Protein AF-A0A0R1Q8Z3-F1 (afdb_monomer_lite)

Structure (mmCIF, N/CA/C/O backbone):
data_AF-A0A0R1Q8Z3-F1
#
_entry.id   AF-A0A0R1Q8Z3-F1
#
loop_
_atom_site.group_PDB
_atom_site.id
_atom_site.type_symbol
_atom_site.label_atom_id
_atom_site.label_alt_id
_atom_site.label_comp_id
_atom_site.label_asym_id
_atom_site.label_entity_id
_atom_site.label_seq_id
_atom_site.pdbx_PDB_ins_code
_atom_site.Cartn_x
_atom_site.Cartn_y
_atom_site.Cartn_z
_atom_site.occupancy
_atom_site.B_iso_or_equiv
_atom_site.auth_seq_id
_atom_site.auth_comp_id
_atom_site.auth_asym_id
_atom_site.auth_atom_id
_atom_site.pdbx_PDB_model_num
ATOM 1 N N . MET A 1 1 ? -4.962 -10.830 -7.083 1.00 83.00 1 MET A N 1
ATOM 2 C CA . MET A 1 1 ? -5.570 -9.948 -8.112 1.00 83.00 1 MET A CA 1
ATOM 3 C C . MET A 1 1 ? -6.252 -10.747 -9.217 1.00 83.00 1 MET A C 1
ATOM 5 O O . MET A 1 1 ? -7.457 -10.601 -9.356 1.00 83.00 1 MET A O 1
ATOM 9 N N . LYS A 1 2 ? -5.552 -11.652 -9.922 1.00 90.50 2 LYS A N 1
ATOM 10 C CA . LYS A 1 2 ? -6.161 -12.500 -10.971 1.00 90.50 2 LYS A CA 1
ATOM 11 C C . LYS A 1 2 ? -7.376 -13.307 -10.493 1.00 90.50 2 LYS A C 1
ATOM 13 O O . LYS A 1 2 ? -8.422 -13.252 -11.121 1.00 90.50 2 LYS A O 1
ATOM 18 N N . ASN A 1 3 ? -7.293 -13.925 -9.312 1.00 93.00 3 ASN A N 1
ATOM 19 C CA . ASN A 1 3 ? -8.404 -14.703 -8.732 1.00 93.00 3 ASN A CA 1
ATOM 20 C C . ASN A 1 3 ? -9.668 -13.873 -8.434 1.00 93.00 3 ASN A C 1
ATOM 22 O O . ASN A 1 3 ? -10.733 -14.437 -8.237 1.00 93.00 3 ASN A O 1
ATOM 26 N N . ARG A 1 4 ? -9.554 -12.538 -8.393 1.00 94.69 4 ARG A N 1
ATOM 27 C CA . ARG A 1 4 ? -10.680 -11.606 -8.219 1.00 94.69 4 ARG A CA 1
ATOM 28 C C . ARG A 1 4 ? -11.161 -11.016 -9.559 1.00 94.69 4 ARG A C 1
ATOM 30 O O . ARG A 1 4 ? -11.894 -10.039 -9.546 1.00 94.69 4 ARG A O 1
ATOM 37 N N . GLY A 1 5 ? -10.716 -11.562 -10.698 1.00 95.31 5 GLY A N 1
ATOM 38 C CA . GLY A 1 5 ? -11.104 -11.132 -12.050 1.00 95.31 5 GLY A CA 1
ATOM 39 C C . GLY A 1 5 ? -10.286 -9.978 -12.644 1.00 95.31 5 GLY A C 1
ATOM 40 O O . GLY A 1 5 ? -10.604 -9.499 -13.729 1.00 95.31 5 GLY A O 1
ATOM 41 N N . TYR A 1 6 ? -9.234 -9.513 -11.964 1.00 94.56 6 TYR A N 1
ATOM 42 C CA . TYR A 1 6 ? -8.373 -8.450 -12.494 1.00 94.56 6 TYR A CA 1
ATOM 43 C 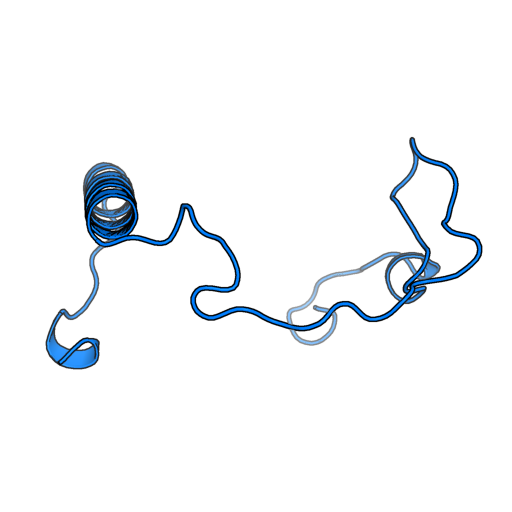C . TYR A 1 6 ? -7.355 -8.993 -13.504 1.00 94.56 6 TYR A C 1
ATOM 45 O O . TYR A 1 6 ? -6.828 -10.094 -13.332 1.00 94.56 6 TYR A O 1
ATOM 53 N N . HIS A 1 7 ? -7.004 -8.171 -14.496 1.00 94.12 7 HIS A N 1
ATOM 54 C CA . HIS A 1 7 ? -6.030 -8.479 -15.549 1.00 94.12 7 HIS A CA 1
ATOM 55 C C . HIS A 1 7 ? -4.742 -7.653 -15.353 1.00 94.12 7 HIS A C 1
ATOM 57 O O . HIS A 1 7 ? -4.530 -6.686 -16.081 1.00 94.12 7 HIS A O 1
ATOM 63 N N . PRO A 1 8 ? -3.904 -7.955 -14.339 1.00 93.12 8 PRO A N 1
ATOM 64 C CA . PRO A 1 8 ? -2.653 -7.235 -14.146 1.00 93.12 8 PRO A CA 1
ATOM 65 C C . PRO A 1 8 ? -1.706 -7.517 -15.313 1.00 93.12 8 PRO A C 1
ATOM 67 O O . PRO A 1 8 ? -1.628 -8.657 -15.788 1.00 93.12 8 PRO A O 1
ATOM 70 N N . ALA A 1 9 ? -0.980 -6.481 -15.726 1.00 93.50 9 ALA A N 1
ATOM 71 C CA . ALA A 1 9 ? 0.109 -6.605 -16.680 1.00 93.50 9 ALA A CA 1
ATOM 72 C C . ALA A 1 9 ? 1.213 -7.515 -16.106 1.00 93.50 9 ALA A C 1
ATOM 74 O O . ALA A 1 9 ? 1.324 -7.679 -14.886 1.00 93.50 9 ALA A O 1
ATOM 75 N N . GLU A 1 10 ? 1.994 -8.156 -16.971 1.00 93.81 10 GLU A N 1
ATOM 76 C CA . GLU A 1 10 ? 2.966 -9.165 -16.535 1.00 93.81 10 GLU A CA 1
ATOM 77 C C . GLU A 1 10 ? 4.113 -8.529 -15.737 1.00 93.81 10 GLU A C 1
ATOM 79 O O . GLU A 1 10 ? 4.560 -9.086 -14.738 1.00 93.81 10 GLU A O 1
ATOM 84 N N . GLU A 1 11 ? 4.473 -7.297 -16.091 1.00 94.25 11 GLU A N 1
ATOM 85 C CA . GLU A 1 11 ? 5.490 -6.462 -15.458 1.00 94.25 11 GLU A CA 1
ATOM 86 C C . GLU A 1 11 ? 5.199 -6.194 -13.976 1.00 94.25 11 GLU A C 1
ATOM 88 O O . GLU A 1 11 ? 6.116 -5.957 -13.202 1.00 94.25 11 GLU A O 1
ATOM 93 N N . TRP A 1 12 ? 3.935 -6.271 -13.540 1.00 92.69 12 TRP A N 1
ATOM 94 C CA . TRP A 1 12 ? 3.565 -6.056 -12.134 1.00 92.69 12 TRP A CA 1
ATOM 95 C C . TRP A 1 12 ? 4.036 -7.185 -11.213 1.00 92.69 12 TRP A C 1
ATOM 97 O O . TRP A 1 12 ? 3.979 -7.039 -9.994 1.00 92.69 12 TRP A O 1
ATOM 107 N N . LYS A 1 13 ? 4.451 -8.326 -11.775 1.00 92.56 13 LYS A N 1
ATOM 108 C CA . LYS A 1 13 ? 5.036 -9.430 -11.006 1.00 92.56 13 LYS A CA 1
ATOM 109 C C . LYS A 1 13 ? 6.524 -9.229 -10.734 1.00 92.56 13 LYS A C 1
ATOM 111 O O . LYS A 1 13 ? 7.051 -9.867 -9.827 1.00 92.56 13 LYS A O 1
ATOM 116 N N . GLU A 1 14 ? 7.183 -8.358 -11.494 1.00 94.75 14 GLU A N 1
ATOM 117 C CA . GLU A 1 14 ? 8.594 -8.045 -11.308 1.00 94.75 14 GLU A CA 1
ATOM 118 C C . GLU A 1 14 ? 8.749 -7.110 -10.112 1.00 94.75 14 GLU A C 1
ATOM 120 O O . GLU A 1 14 ? 8.274 -5.975 -10.128 1.00 94.75 14 GLU A O 1
ATOM 125 N N . ALA A 1 15 ? 9.434 -7.566 -9.063 1.00 93.50 15 ALA A N 1
ATOM 126 C CA . ALA A 1 15 ? 9.553 -6.795 -7.826 1.00 93.50 15 ALA A CA 1
ATOM 127 C C . ALA A 1 15 ? 10.205 -5.418 -8.058 1.00 93.50 15 ALA A C 1
ATOM 129 O O . ALA A 1 15 ? 9.847 -4.436 -7.411 1.00 93.50 15 ALA A O 1
ATOM 130 N N . THR A 1 16 ? 11.144 -5.336 -9.004 1.00 96.25 16 THR A N 1
ATOM 131 C CA . THR A 1 16 ? 11.873 -4.110 -9.353 1.00 96.25 16 THR A CA 1
ATOM 132 C C . THR A 1 16 ? 11.080 -3.142 -10.226 1.00 96.25 16 THR A C 1
ATOM 134 O O . THR A 1 16 ? 11.546 -2.021 -10.447 1.00 96.25 16 THR A O 1
ATOM 137 N N . TYR A 1 17 ? 9.910 -3.533 -10.736 1.00 96.12 17 TYR A N 1
ATOM 138 C CA . TYR A 1 17 ? 9.085 -2.683 -11.585 1.00 96.12 17 TYR A CA 1
ATOM 139 C C . TYR A 1 17 ? 8.529 -1.486 -10.803 1.00 96.12 17 TYR A C 1
ATOM 141 O O . TYR A 1 17 ? 8.021 -1.614 -9.690 1.00 96.12 17 TYR A O 1
ATOM 149 N N . ARG A 1 18 ? 8.620 -0.287 -11.391 1.00 95.56 18 ARG A N 1
ATOM 150 C CA . ARG A 1 18 ? 8.256 0.989 -10.741 1.00 95.56 18 ARG A CA 1
ATOM 151 C C . ARG A 1 18 ? 7.148 1.746 -11.471 1.00 95.56 18 ARG A C 1
ATOM 153 O O . ARG A 1 18 ? 7.006 2.955 -11.305 1.00 95.56 18 ARG A O 1
ATOM 160 N N . GLY A 1 19 ? 6.347 1.037 -12.262 1.00 94.69 19 GLY A N 1
ATOM 161 C CA . GLY A 1 19 ? 5.343 1.650 -13.126 1.00 94.69 19 GLY A CA 1
ATOM 162 C C . GLY A 1 19 ? 5.933 2.150 -14.445 1.00 94.69 19 GLY A C 1
ATOM 163 O O . GLY A 1 19 ? 7.105 1.954 -14.745 1.00 94.69 19 GLY A O 1
ATOM 164 N N . LEU A 1 20 ? 5.094 2.798 -15.252 1.00 93.69 20 LEU A N 1
ATOM 165 C CA . LEU A 1 20 ? 5.446 3.200 -16.621 1.00 93.69 20 LEU A CA 1
ATOM 166 C C . LEU A 1 20 ? 6.374 4.421 -16.687 1.00 93.69 20 LEU A C 1
ATOM 168 O O . LEU A 1 20 ? 7.105 4.585 -17.658 1.00 93.69 20 LEU A O 1
ATOM 172 N N . ASN A 1 21 ? 6.337 5.277 -15.663 1.00 96.00 21 ASN A N 1
ATOM 173 C CA . ASN A 1 21 ? 7.018 6.576 -15.665 1.00 96.00 21 ASN A CA 1
ATOM 174 C C . ASN A 1 21 ? 8.357 6.569 -14.914 1.00 96.00 21 ASN A C 1
ATOM 176 O O . ASN A 1 21 ? 9.040 7.590 -14.870 1.00 96.00 21 ASN A O 1
ATOM 180 N N . CYS A 1 22 ? 8.728 5.451 -14.292 1.00 95.50 22 CYS A N 1
ATOM 181 C CA . CYS A 1 22 ? 9.950 5.342 -13.507 1.00 95.50 22 CYS A CA 1
ATOM 182 C C . CYS A 1 22 ? 10.784 4.166 -13.997 1.00 95.50 22 CYS A C 1
ATOM 184 O O . CYS A 1 22 ? 10.259 3.089 -14.273 1.00 95.50 22 CYS A O 1
ATOM 186 N N . ALA A 1 23 ? 12.100 4.363 -14.061 1.00 95.81 23 ALA A N 1
ATOM 187 C CA . ALA A 1 23 ? 13.016 3.267 -14.332 1.00 95.81 23 ALA A CA 1
ATOM 188 C C . ALA A 1 23 ? 12.891 2.189 -13.244 1.00 95.81 23 ALA A C 1
ATOM 190 O O . ALA A 1 23 ? 12.727 2.500 -12.058 1.00 95.81 23 ALA A O 1
ATOM 191 N N . ALA A 1 24 ? 12.985 0.926 -13.660 1.00 96.38 24 ALA A N 1
ATOM 192 C CA . ALA A 1 24 ? 13.027 -0.193 -12.734 1.00 96.38 24 ALA A CA 1
ATOM 193 C C . ALA A 1 24 ? 14.233 -0.071 -11.795 1.00 96.38 24 ALA A C 1
ATOM 195 O O . ALA A 1 24 ? 15.287 0.465 -12.156 1.00 96.38 24 ALA A O 1
ATOM 196 N N . TYR A 1 25 ? 14.085 -0.599 -10.586 1.00 96.25 25 TYR A N 1
ATOM 197 C CA . TYR A 1 25 ? 15.236 -0.796 -9.720 1.00 96.25 25 TYR A CA 1
ATOM 198 C C . TYR A 1 25 ? 16.181 -1.847 -10.307 1.00 96.25 25 TYR A C 1
ATOM 200 O O . TYR A 1 25 ? 15.764 -2.754 -11.024 1.00 96.25 25 TYR A O 1
ATOM 208 N N . ARG A 1 26 ? 17.474 -1.733 -9.991 1.00 95.81 26 ARG A N 1
ATOM 209 C CA . ARG A 1 26 ? 18.440 -2.795 -10.309 1.00 95.81 26 ARG A CA 1
ATOM 210 C C . ARG A 1 26 ? 18.299 -3.967 -9.343 1.00 95.81 26 ARG A C 1
ATOM 212 O O . ARG A 1 26 ? 18.332 -5.114 -9.762 1.00 95.81 26 ARG A O 1
ATOM 219 N N . GLU A 1 27 ? 18.109 -3.649 -8.070 1.00 94.12 27 GLU A N 1
ATOM 220 C CA . GLU A 1 27 ? 17.955 -4.593 -6.968 1.00 94.12 27 GLU A CA 1
ATOM 221 C C . GLU A 1 27 ? 17.095 -3.961 -5.867 1.00 94.12 27 GLU A C 1
ATOM 223 O O . GLU A 1 27 ? 16.920 -2.740 -5.832 1.00 94.12 27 GLU A O 1
ATOM 228 N N . ILE A 1 28 ? 16.541 -4.795 -4.988 1.00 92.75 28 ILE A N 1
ATOM 229 C CA . ILE A 1 28 ? 15.767 -4.359 -3.823 1.00 92.75 28 ILE A CA 1
ATOM 230 C C . ILE A 1 28 ? 16.489 -4.857 -2.587 1.00 92.75 28 ILE A C 1
ATOM 232 O O . ILE A 1 28 ? 16.522 -6.058 -2.322 1.00 92.75 28 ILE A O 1
ATOM 236 N N . SER A 1 29 ? 17.063 -3.923 -1.840 1.00 92.38 29 SER A N 1
ATOM 237 C CA . SER A 1 29 ? 17.746 -4.238 -0.594 1.00 92.38 29 SER A CA 1
ATOM 238 C C . SER A 1 29 ? 16.734 -4.403 0.542 1.00 92.38 29 SER A C 1
ATOM 240 O O . SER A 1 29 ? 15.806 -3.595 0.646 1.00 92.38 29 SER A O 1
ATOM 242 N N . PRO A 1 30 ? 16.897 -5.417 1.408 1.00 92.12 30 PRO A N 1
ATOM 243 C CA . PRO A 1 30 ? 16.087 -5.545 2.610 1.00 92.12 30 PRO A CA 1
ATOM 244 C C . PRO A 1 30 ? 16.381 -4.393 3.579 1.00 92.12 30 PRO A C 1
ATOM 246 O O . PRO A 1 30 ? 17.495 -3.869 3.625 1.00 92.12 30 PRO A O 1
ATOM 249 N N . ILE A 1 31 ? 15.371 -4.012 4.358 1.00 90.75 31 ILE A N 1
ATOM 250 C CA . ILE A 1 31 ? 15.462 -2.992 5.404 1.00 90.75 31 ILE A CA 1
ATOM 251 C C . ILE A 1 31 ? 14.923 -3.614 6.692 1.00 90.75 31 ILE A C 1
ATOM 253 O O . ILE A 1 31 ? 13.914 -4.321 6.659 1.00 90.75 31 ILE A O 1
ATOM 257 N N . GLU A 1 32 ? 15.602 -3.358 7.809 1.00 93.25 32 GLU A N 1
ATOM 258 C CA . GLU A 1 32 ? 15.133 -3.756 9.137 1.00 93.25 32 GLU A CA 1
ATOM 259 C C . GLU A 1 32 ? 13.796 -3.077 9.453 1.00 93.25 32 GLU A C 1
ATOM 261 O O . GLU A 1 32 ? 13.645 -1.864 9.288 1.00 93.25 32 GLU A O 1
ATOM 266 N N . LEU A 1 33 ? 12.817 -3.860 9.901 1.00 92.44 33 LEU A N 1
ATOM 267 C CA . LEU A 1 33 ? 11.495 -3.341 10.235 1.00 92.44 33 LEU A CA 1
ATOM 268 C C . LEU A 1 33 ? 11.494 -2.731 11.640 1.00 92.44 33 LEU A C 1
ATOM 270 O O . LEU A 1 33 ? 12.020 -3.316 12.586 1.00 92.44 33 LEU A O 1
ATOM 274 N N . SER A 1 34 ? 10.846 -1.577 11.782 1.00 92.62 34 SER A N 1
ATOM 275 C CA . SER A 1 34 ? 10.499 -0.979 13.071 1.00 92.62 34 SER A CA 1
ATOM 276 C C . SER A 1 34 ? 9.048 -1.280 13.449 1.00 92.62 34 SER A C 1
ATOM 278 O O . SER A 1 34 ? 8.237 -1.664 12.604 1.00 92.62 34 SER A O 1
ATOM 280 N N . THR A 1 35 ? 8.709 -1.049 14.718 1.00 91.19 35 THR A N 1
ATOM 281 C CA . THR A 1 35 ? 7.323 -1.073 15.198 1.00 91.19 35 THR A CA 1
ATOM 282 C C . THR A 1 35 ? 6.974 0.301 15.777 1.00 91.19 35 THR A C 1
ATOM 284 O O . THR A 1 35 ? 7.545 0.661 16.808 1.00 91.19 35 THR A O 1
ATOM 287 N N . PRO A 1 36 ? 6.061 1.066 15.146 1.00 92.31 36 PRO A N 1
ATOM 288 C CA . PRO A 1 36 ? 5.372 0.759 13.887 1.00 92.31 36 PRO A CA 1
ATOM 289 C C . PRO A 1 36 ? 6.319 0.804 12.673 1.00 92.31 36 PRO A C 1
ATOM 291 O O . PRO A 1 36 ? 7.371 1.445 12.708 1.00 92.31 36 PRO A O 1
ATOM 294 N N . ILE A 1 37 ? 5.942 0.122 11.585 1.00 93.50 37 ILE A N 1
ATOM 295 C CA . ILE A 1 37 ? 6.703 0.144 10.316 1.00 93.50 37 ILE A CA 1
ATOM 296 C C . ILE A 1 37 ? 6.747 1.571 9.746 1.00 93.50 37 ILE A C 1
ATOM 298 O O . ILE A 1 37 ? 7.730 1.979 9.135 1.00 93.50 37 ILE A O 1
ATOM 302 N N . TYR A 1 38 ? 5.680 2.327 9.994 1.00 91.44 38 TYR A N 1
ATOM 303 C CA . TYR A 1 38 ? 5.490 3.708 9.584 1.00 91.44 38 TYR A CA 1
ATOM 304 C C . TYR A 1 38 ? 5.310 4.566 10.841 1.00 91.44 38 TYR A C 1
ATOM 306 O O . TYR A 1 38 ? 4.336 4.347 11.566 1.00 91.44 38 TYR A O 1
ATOM 314 N N . PRO A 1 39 ? 6.233 5.492 11.158 1.00 91.31 39 PRO A N 1
ATOM 315 C CA . PRO A 1 39 ? 6.160 6.311 12.371 1.00 91.31 39 PRO A CA 1
ATOM 316 C C . PRO A 1 39 ? 4.872 7.130 12.501 1.00 91.31 39 PRO A C 1
ATOM 318 O O . PRO A 1 39 ? 4.444 7.431 13.611 1.00 91.31 39 PRO A O 1
ATOM 321 N N . GLU A 1 40 ? 4.255 7.485 11.376 1.00 93.00 40 GLU A N 1
ATOM 322 C CA . GLU A 1 40 ? 2.980 8.190 11.313 1.00 93.00 40 GLU A CA 1
ATOM 323 C C . GLU A 1 40 ? 1.790 7.336 11.756 1.00 93.00 40 GLU A C 1
ATOM 325 O O . GLU A 1 40 ? 0.752 7.901 12.068 1.00 93.00 40 GLU A O 1
ATOM 330 N N . HIS A 1 41 ? 1.911 6.005 11.824 1.00 93.88 41 HIS A N 1
ATOM 331 C CA . HIS A 1 41 ? 0.848 5.119 12.311 1.00 93.88 41 HIS A CA 1
ATOM 332 C C . HIS A 1 41 ? 0.764 5.133 13.845 1.00 93.88 41 HIS A C 1
ATOM 334 O O . HIS A 1 41 ? 0.986 4.120 14.511 1.00 93.88 41 HIS A O 1
ATOM 340 N N . ASN A 1 42 ? 0.464 6.304 14.396 1.00 93.88 42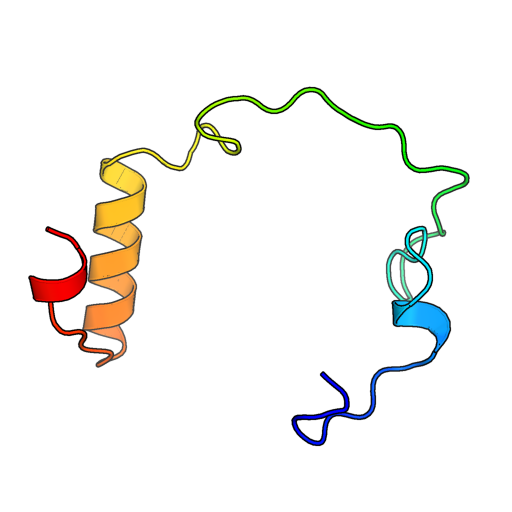 ASN A N 1
ATOM 341 C CA . ASN A 1 42 ? 0.146 6.521 15.800 1.00 93.88 42 ASN A CA 1
ATOM 342 C C . ASN A 1 42 ? -1.376 6.549 16.027 1.00 93.88 42 ASN A C 1
ATOM 344 O O . ASN A 1 42 ? -2.175 6.402 15.094 1.00 93.88 42 ASN A O 1
ATOM 348 N N . ASP A 1 43 ? -1.778 6.737 17.283 1.00 93.88 43 ASP A N 1
ATOM 349 C CA . ASP A 1 43 ? -3.188 6.776 17.662 1.00 93.88 43 ASP A CA 1
ATOM 350 C C . ASP A 1 43 ? -3.920 7.945 16.987 1.00 93.88 43 ASP A C 1
ATOM 352 O O . ASP A 1 43 ? -5.066 7.783 16.564 1.00 93.88 43 ASP A O 1
ATOM 356 N N . GLU A 1 44 ? -3.283 9.109 16.819 1.00 96.19 44 GLU A N 1
ATOM 357 C CA . GLU A 1 44 ? -3.884 10.248 16.116 1.00 96.19 44 GLU A CA 1
ATOM 358 C C . GLU A 1 44 ? -4.221 9.913 14.655 1.00 96.19 44 GLU A C 1
ATOM 360 O O . GLU A 1 44 ? -5.326 10.205 14.188 1.00 96.19 44 GLU A O 1
ATOM 365 N N . TYR A 1 45 ? -3.307 9.248 13.946 1.00 95.44 45 TYR A N 1
ATOM 366 C CA . TYR A 1 45 ? -3.514 8.808 12.567 1.00 95.44 45 TYR A CA 1
ATOM 367 C C . TYR A 1 45 ? -4.638 7.776 12.452 1.00 95.44 45 TYR A C 1
ATOM 369 O O . TYR A 1 45 ? -5.451 7.835 11.522 1.00 95.44 45 TYR A O 1
ATOM 377 N N . LEU A 1 46 ? -4.738 6.857 13.419 1.00 93.06 46 LEU A N 1
ATOM 378 C CA . LEU A 1 46 ? -5.845 5.904 13.486 1.00 93.06 46 LEU A CA 1
ATOM 379 C C . LEU 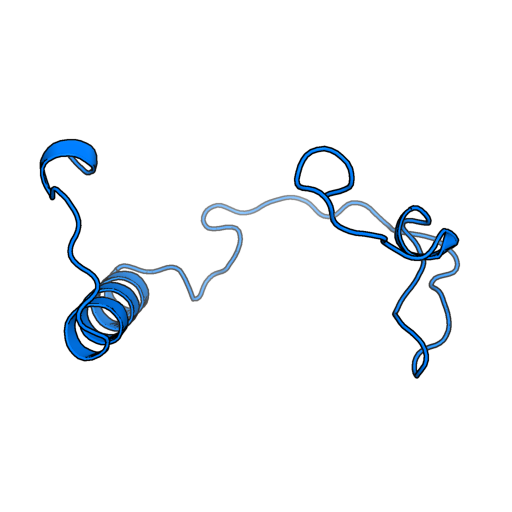A 1 46 ? -7.194 6.628 13.615 1.00 93.06 46 LEU A C 1
ATOM 381 O O . LEU A 1 46 ? -8.125 6.329 12.864 1.00 93.06 46 LEU A O 1
ATOM 385 N N . HIS A 1 47 ? -7.297 7.614 14.510 1.00 94.06 47 HIS A N 1
ATOM 386 C CA . HIS A 1 47 ? -8.522 8.400 14.680 1.00 94.06 47 HIS A CA 1
ATOM 387 C C . HIS A 1 47 ? -8.905 9.163 13.405 1.00 94.06 47 HIS A C 1
ATOM 389 O O . HIS A 1 47 ? -10.083 9.181 13.031 1.00 94.06 47 HIS A O 1
ATOM 395 N N . GLU A 1 48 ? -7.933 9.758 12.707 1.00 96.12 48 GLU A N 1
ATOM 396 C CA . GLU A 1 48 ? -8.171 10.427 11.424 1.00 96.12 48 GLU A CA 1
ATOM 397 C C . GLU A 1 48 ? -8.736 9.453 10.381 1.00 96.12 48 GLU A C 1
ATOM 399 O O . GLU A 1 48 ? -9.733 9.754 9.713 1.00 96.12 48 GLU A O 1
ATOM 404 N N . CYS A 1 49 ? -8.147 8.259 10.278 1.00 93.75 49 CYS A N 1
ATOM 405 C CA . CYS A 1 49 ? -8.599 7.216 9.363 1.00 93.75 49 CYS A CA 1
ATOM 406 C C . CYS A 1 49 ? -10.040 6.781 9.662 1.00 93.75 49 CYS A C 1
ATOM 408 O O . CYS A 1 49 ? -10.874 6.737 8.754 1.00 93.75 49 CYS A O 1
ATOM 410 N N . LEU A 1 50 ? -10.369 6.522 10.930 1.00 93.19 50 LEU A N 1
ATOM 411 C CA . LEU A 1 50 ? -11.726 6.154 11.349 1.00 93.19 50 LEU A CA 1
ATOM 412 C C . LEU A 1 50 ? -12.738 7.263 11.028 1.00 93.19 50 LEU A C 1
ATOM 414 O O . LEU A 1 50 ? -13.813 6.997 10.482 1.00 93.19 50 LEU A O 1
ATOM 418 N N . HIS A 1 51 ? -12.381 8.522 11.292 1.00 95.12 51 HIS A N 1
ATOM 419 C CA . HIS A 1 51 ? -13.222 9.665 10.949 1.00 95.12 51 HIS A CA 1
ATOM 420 C C . HIS A 1 51 ? -13.442 9.783 9.431 1.00 95.12 51 HIS A C 1
ATOM 422 O O . HIS A 1 51 ? -14.568 10.011 8.983 1.00 95.12 51 HIS A O 1
ATOM 428 N N . ASN A 1 52 ? -12.396 9.578 8.624 1.00 96.44 52 ASN A N 1
ATOM 429 C CA . ASN A 1 52 ? -12.483 9.598 7.164 1.00 96.44 52 ASN A CA 1
ATOM 430 C C . ASN A 1 52 ? -13.445 8.531 6.626 1.00 96.44 52 ASN A C 1
ATOM 432 O O . ASN A 1 52 ? -14.279 8.821 5.765 1.00 96.44 52 ASN A O 1
ATOM 436 N N . LEU A 1 53 ? -13.355 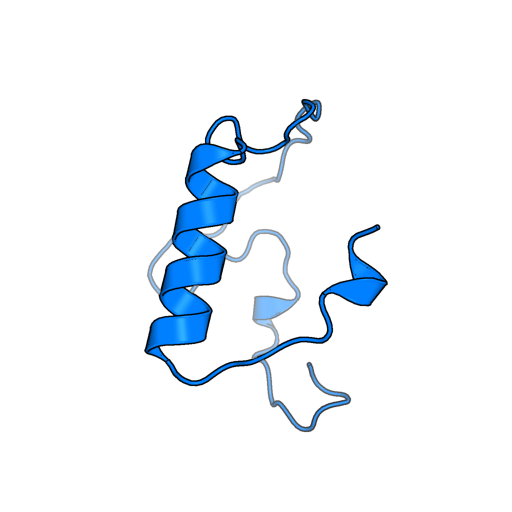7.311 7.157 1.00 95.12 53 LEU A N 1
ATOM 437 C CA . LEU A 1 53 ? -14.225 6.204 6.774 1.00 95.12 53 LEU A CA 1
ATOM 438 C C . LEU A 1 53 ? -15.684 6.495 7.149 1.00 95.12 53 LEU A C 1
ATOM 440 O O . LEU A 1 53 ? -16.568 6.380 6.295 1.00 95.12 53 LEU A O 1
ATOM 444 N N . LYS A 1 54 ? -15.927 6.993 8.368 1.00 94.38 54 LYS A N 1
ATOM 445 C CA . LYS A 1 54 ? -17.259 7.421 8.818 1.00 94.38 54 LYS A CA 1
ATOM 446 C C . LYS A 1 54 ? -17.840 8.521 7.928 1.00 94.38 54 LYS A C 1
ATOM 448 O O . LYS A 1 54 ? -19.001 8.438 7.534 1.00 94.38 54 LYS A O 1
ATOM 453 N N . ALA A 1 55 ? -17.037 9.518 7.551 1.00 96.94 55 ALA A N 1
ATOM 454 C CA . ALA A 1 55 ? -17.452 10.592 6.645 1.00 96.94 55 ALA A CA 1
ATOM 455 C C . ALA A 1 55 ? -17.801 10.088 5.230 1.00 96.94 55 ALA A C 1
ATOM 457 O O . ALA A 1 55 ? -18.593 10.715 4.528 1.00 96.94 55 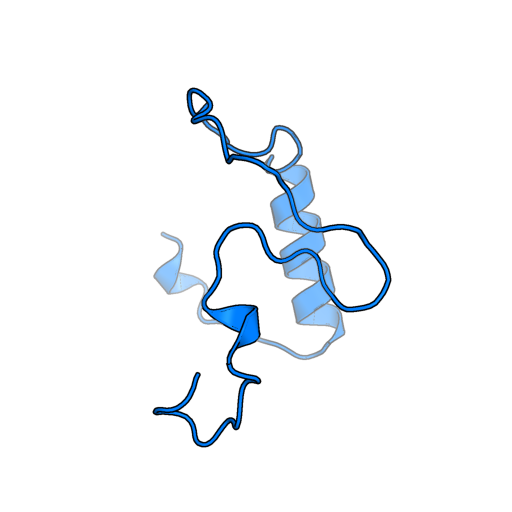ALA A O 1
ATOM 458 N N . LYS A 1 56 ? -17.247 8.940 4.817 1.00 97.38 56 LYS A N 1
ATOM 459 C CA . LYS A 1 56 ? -17.583 8.243 3.563 1.00 97.38 56 LYS A CA 1
ATOM 460 C C . LYS A 1 56 ? -18.770 7.281 3.700 1.00 97.38 56 LYS A C 1
ATOM 462 O O . LYS A 1 56 ? -19.113 6.618 2.725 1.00 97.38 56 LYS A O 1
ATOM 467 N N . GLY A 1 57 ? -19.394 7.202 4.877 1.00 96.06 57 GLY A N 1
ATOM 468 C CA . GLY A 1 57 ? -20.503 6.289 5.155 1.00 96.06 57 GLY A CA 1
ATOM 469 C C . GLY A 1 57 ? -20.076 4.828 5.299 1.00 96.06 57 GLY A C 1
ATOM 470 O O . GLY A 1 57 ? -20.905 3.937 5.140 1.00 96.06 57 GLY A O 1
ATOM 471 N N . ILE A 1 58 ? -18.793 4.573 5.567 1.00 95.38 58 ILE A N 1
ATOM 472 C CA . ILE A 1 58 ? -18.269 3.225 5.776 1.00 95.38 58 ILE A CA 1
ATOM 473 C C . ILE A 1 58 ? -18.297 2.940 7.279 1.00 95.38 58 ILE A C 1
ATOM 475 O O . ILE A 1 58 ? -17.631 3.621 8.059 1.00 95.38 58 ILE A O 1
ATOM 479 N N . THR A 1 59 ? -19.096 1.954 7.677 1.00 88.62 59 THR A N 1
ATOM 480 C CA . THR A 1 59 ? -19.256 1.507 9.067 1.00 88.62 59 THR A CA 1
ATOM 481 C C . THR A 1 59 ? -18.646 0.126 9.246 1.00 88.62 59 THR A C 1
ATOM 483 O O . THR A 1 59 ? -18.756 -0.712 8.351 1.00 88.62 59 THR A O 1
ATOM 486 N N . PHE A 1 60 ? -18.070 -0.127 10.415 1.00 82.19 60 PHE A N 1
ATOM 487 C CA . PHE A 1 60 ? -17.490 -1.415 10.783 1.00 82.19 60 PHE A CA 1
ATOM 488 C C . PHE A 1 60 ? -18.029 -1.829 12.146 1.00 82.19 60 PHE A C 1
ATOM 490 O O . PHE A 1 60 ? -18.504 -0.980 12.901 1.00 82.19 60 PHE A O 1
ATOM 497 N N . ASP A 1 61 ? -17.964 -3.122 12.439 1.00 81.12 61 ASP A N 1
ATOM 498 C CA . ASP A 1 61 ? -18.212 -3.600 13.790 1.00 81.12 61 ASP A CA 1
ATOM 499 C C . ASP A 1 61 ? -16.976 -3.309 14.647 1.00 81.12 61 ASP A C 1
ATOM 501 O O . ASP A 1 61 ? -15.880 -3.802 14.375 1.00 81.12 61 ASP A O 1
ATOM 505 N N . GLU A 1 62 ? -17.135 -2.459 15.658 1.00 68.00 62 GLU A N 1
ATOM 506 C CA . GLU A 1 62 ? -16.040 -2.081 16.556 1.00 68.00 62 GLU A CA 1
ATOM 507 C C . GLU A 1 62 ? -15.617 -3.249 17.466 1.00 68.00 62 GLU A C 1
ATOM 509 O O . GLU A 1 62 ? -14.538 -3.199 18.056 1.00 68.00 62 GLU A O 1
ATOM 514 N N . SER A 1 63 ? -16.406 -4.334 17.538 1.00 71.69 63 SER A N 1
ATOM 515 C CA . SER A 1 63 ? -16.067 -5.526 18.323 1.00 71.69 63 SER A CA 1
ATOM 516 C C . SER A 1 63 ? -14.917 -6.361 17.753 1.00 71.69 63 SER A C 1
ATOM 518 O O . SER A 1 63 ? -14.497 -7.311 18.397 1.00 71.69 63 SER A O 1
ATOM 520 N N . GLU A 1 64 ? -14.440 -6.077 16.53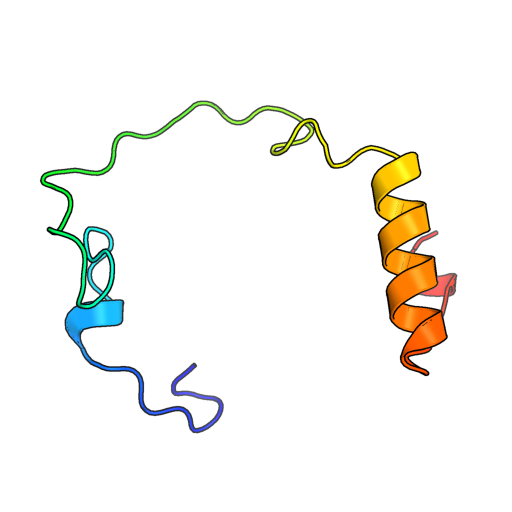8 1.00 62.41 64 GLU A N 1
ATOM 521 C CA . GLU A 1 64 ? -13.294 -6.786 15.942 1.00 62.41 64 GLU A CA 1
ATOM 522 C C . GLU A 1 64 ? -11.938 -6.154 16.306 1.00 62.41 64 GLU A C 1
ATOM 524 O O . GLU A 1 64 ? -10.888 -6.714 15.983 1.00 62.41 64 GLU A O 1
ATOM 529 N N . PHE A 1 65 ? -11.946 -4.998 16.978 1.00 64.44 65 PHE A N 1
ATOM 530 C CA . PHE A 1 65 ? -10.742 -4.233 17.322 1.00 64.44 65 PHE A CA 1
ATOM 531 C C . PHE A 1 65 ? -10.359 -4.312 18.815 1.00 64.44 65 PHE A C 1
ATOM 533 O O . PHE A 1 65 ? -9.355 -3.712 19.204 1.00 64.44 65 PHE A O 1
ATOM 540 N N . TYR A 1 66 ? -11.116 -5.068 19.625 1.00 49.22 66 TYR A N 1
ATOM 541 C CA . TYR A 1 66 ? -10.910 -5.306 21.065 1.00 49.22 66 TYR A CA 1
ATOM 542 C C . TYR A 1 66 ? -11.198 -6.763 21.439 1.00 49.22 66 TYR A C 1
ATOM 544 O O . TYR A 1 66 ? -10.529 -7.264 22.372 1.00 49.22 66 TYR A O 1
#

Sequence (66 aa):
MKNRGYHPAEEWKEATYRGLNCAAYREISPIELSTPIYPEHNDEYLHECLHNLKAKGITFDESEFY

Organism: NCBI:txid1423812

Radius of gyration: 17.95 Å; chains: 1; bounding box: 39×25×38 Å

Secondary structure (DSSP, 8-state):
-GGGT----GGGG-TT---TTSPPPS-----PPPSSSSTT-SHHHHHHHHHHHHHTT----GGG--

Foldseek 3Di:
DVVVVDDDDPLVVPPQDDDDPDDGDPDDDDDDADVVSDPCPDPVNVVVVVVVCVVVVHDDDCVVVD

pLDDT: mean 91.16, std 8.81, range [49.22, 97.38]